Protein AF-A0A356T3D0-F1 (afdb_monomer)

Radius of gyration: 12.36 Å; Cα contacts (8 Å, |Δi|>4): 167; chains: 1; bounding box: 27×32×28 Å

Sequence (86 aa):
SETLDIRTRWTDVADAVEELANHVDDTSVRVPCERPIADGEWVRFAVQLADGTAVLEGVGRAQGKTNGRLLLSLLQFDERNEIMYE

Mean predicted aligned error: 5.73 Å

Secondary structure (DSSP, 8-state):
-EEEEEE-S-SSHHHHHHHHHTTEETTEEEEE--S---TT-EEEEEEE-TTS-EEEEEEEEEEEEETTEEEEEEEEE-GGG-----

Nearest PDB structures (foldseek):
  4f48-assembly1_B  TM=5.774E-01  e=1.551E-03  Xanthomonas campestris pv. campestris
  7lkq-assembly2_B  TM=6.048E-01  e=5.574E-03  Xanthomonas citri pv. citri str. 306
  4fou-assembly2_D  TM=5.550E-01  e=3.639E-03  Xanthomonas citri pv. citri str. 306
  3dsg-assembly2_B  TM=5.492E-01  e=1.231E-02  Xanthomonas campestris pv. campestris
  7lkn-assembly2_D  TM=4.935E-01  e=4.643E-03  Xanthomonas citri pv. citri str. 306

Structure (mmCIF, N/CA/C/O backbone):
data_AF-A0A356T3D0-F1
#
_entry.id   AF-A0A356T3D0-F1
#
loop_
_atom_site.group_PDB
_atom_site.id
_atom_site.type_symbol
_atom_site.label_atom_id
_atom_site.label_alt_id
_atom_site.label_comp_id
_atom_site.label_asym_id
_atom_site.label_entity_id
_atom_site.label_seq_id
_atom_site.pdbx_PDB_ins_code
_atom_site.Cartn_x
_atom_site.Cartn_y
_atom_site.Cartn_z
_atom_site.occupancy
_atom_site.B_iso_or_equiv
_atom_site.auth_seq_id
_atom_site.auth_comp_id
_atom_site.auth_asym_id
_atom_site.auth_atom_id
_atom_site.pdbx_PDB_model_num
ATOM 1 N N . SER A 1 1 ? -17.283 5.191 0.568 1.00 65.69 1 SER A N 1
ATOM 2 C CA . SER A 1 1 ? -16.003 4.465 0.587 1.00 65.69 1 SER A CA 1
ATOM 3 C 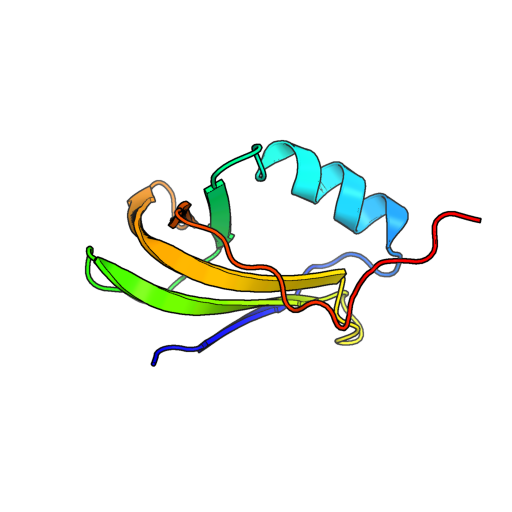C . SER A 1 1 ? -14.971 5.353 -0.065 1.00 65.69 1 SER A C 1
ATOM 5 O O . SER A 1 1 ? -15.151 5.708 -1.227 1.00 65.69 1 SER A O 1
ATOM 7 N N . GLU A 1 2 ? -13.951 5.768 0.679 1.00 84.25 2 GLU A N 1
ATOM 8 C CA . GLU A 1 2 ? -12.821 6.516 0.121 1.00 84.25 2 GLU A CA 1
ATOM 9 C C . GLU A 1 2 ? -11.998 5.612 -0.811 1.00 84.25 2 GLU A C 1
ATOM 11 O O . GLU A 1 2 ? -11.909 4.398 -0.603 1.00 84.25 2 GLU A O 1
ATOM 16 N N . THR A 1 3 ? -11.444 6.204 -1.871 1.00 90.62 3 THR A N 1
ATOM 17 C CA . THR A 1 3 ? -10.573 5.521 -2.840 1.00 90.62 3 THR A CA 1
ATOM 18 C C . THR A 1 3 ? -9.242 6.260 -2.922 1.00 90.62 3 THR A C 1
ATOM 20 O O . THR A 1 3 ? -9.229 7.489 -3.007 1.00 90.62 3 THR A O 1
ATOM 23 N N . LEU A 1 4 ? -8.138 5.517 -2.871 1.00 92.12 4 LEU A N 1
ATOM 24 C CA . LEU A 1 4 ? -6.775 6.029 -2.967 1.00 92.12 4 LEU A CA 1
ATOM 25 C C . LEU A 1 4 ? -6.061 5.447 -4.186 1.00 92.12 4 LEU A C 1
ATOM 27 O O . LEU A 1 4 ? -5.675 4.279 -4.179 1.00 92.12 4 LEU A O 1
ATOM 31 N N . ASP A 1 5 ? -5.816 6.294 -5.179 1.00 92.88 5 ASP A N 1
ATOM 32 C CA . ASP A 1 5 ? -4.958 5.972 -6.317 1.00 92.88 5 ASP A CA 1
ATOM 33 C C . ASP A 1 5 ? -3.533 6.457 -6.027 1.00 92.88 5 ASP A C 1
ATOM 35 O O . ASP A 1 5 ? -3.274 7.654 -5.879 1.00 92.88 5 ASP A O 1
ATOM 39 N N . ILE A 1 6 ? -2.599 5.518 -5.912 1.00 92.00 6 ILE A N 1
ATOM 40 C CA . ILE A 1 6 ? -1.209 5.767 -5.531 1.00 92.00 6 ILE A CA 1
ATOM 41 C C . ILE A 1 6 ? -0.335 5.515 -6.752 1.00 92.00 6 ILE A C 1
ATOM 43 O O . ILE A 1 6 ? 0.036 4.381 -7.049 1.00 92.00 6 ILE A O 1
ATOM 47 N N . ARG A 1 7 ? 0.026 6.588 -7.456 1.00 92.62 7 ARG A N 1
ATOM 48 C CA . ARG A 1 7 ? 0.929 6.497 -8.604 1.00 92.62 7 ARG A CA 1
ATOM 49 C C . ARG A 1 7 ? 2.384 6.501 -8.149 1.00 92.62 7 ARG A C 1
ATOM 51 O O . ARG A 1 7 ? 2.843 7.444 -7.505 1.00 92.62 7 ARG A O 1
ATOM 58 N N . THR A 1 8 ? 3.109 5.444 -8.490 1.00 90.44 8 THR A N 1
ATOM 59 C CA . THR A 1 8 ? 4.547 5.330 -8.238 1.00 90.44 8 THR A CA 1
ATOM 60 C C . THR A 1 8 ? 5.356 5.971 -9.369 1.00 90.44 8 THR A C 1
ATOM 62 O O . THR A 1 8 ? 4.826 6.354 -10.411 1.00 90.44 8 THR A O 1
ATOM 65 N N . ARG A 1 9 ? 6.671 6.098 -9.157 1.00 92.50 9 ARG A N 1
ATOM 66 C CA . ARG A 1 9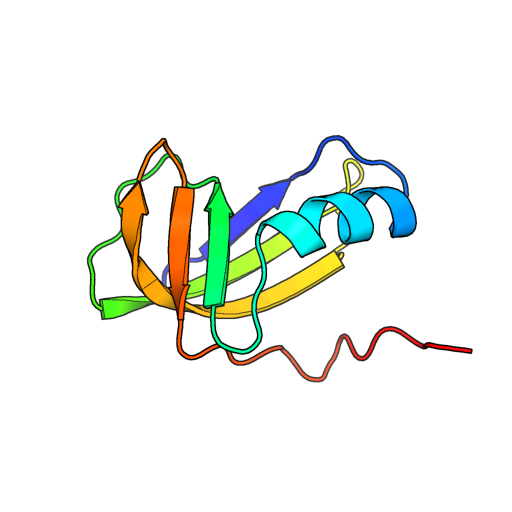 ? 7.625 6.528 -10.194 1.00 92.50 9 ARG A CA 1
ATOM 67 C C . ARG A 1 9 ? 8.136 5.375 -11.064 1.00 92.50 9 ARG A C 1
ATOM 69 O O . ARG A 1 9 ? 8.884 5.625 -12.003 1.00 92.50 9 ARG A O 1
ATOM 76 N N . TRP A 1 10 ? 7.822 4.138 -10.690 1.00 92.62 10 TRP A N 1
ATOM 77 C CA . TRP A 1 10 ? 8.387 2.939 -11.294 1.00 92.62 10 TRP A CA 1
ATOM 78 C C . TRP A 1 10 ? 7.689 2.636 -12.613 1.00 92.62 10 TRP A C 1
ATOM 80 O O . TRP A 1 10 ? 6.481 2.826 -12.743 1.00 92.62 10 TRP A O 1
ATOM 90 N N . THR A 1 11 ? 8.458 2.189 -13.597 1.00 92.69 11 THR A N 1
ATOM 91 C CA . THR A 1 11 ? 7.953 1.832 -14.930 1.00 92.69 11 THR A CA 1
ATOM 92 C C . THR A 1 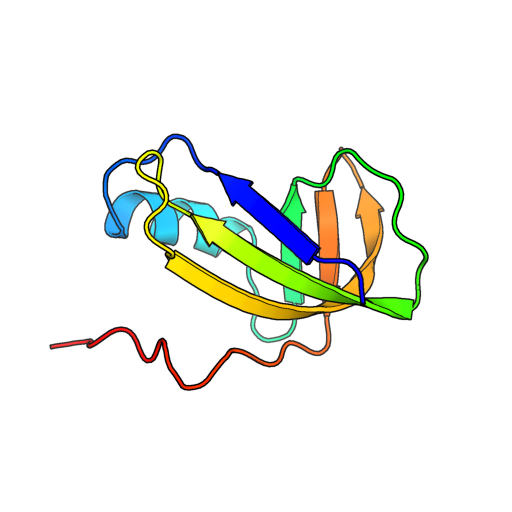11 ? 7.836 0.325 -15.129 1.00 92.69 11 THR A C 1
ATOM 94 O O . THR A 1 11 ? 7.292 -0.097 -16.141 1.00 92.69 11 THR A O 1
ATOM 97 N N . ASP A 1 12 ? 8.352 -0.468 -14.190 1.00 91.31 12 ASP A N 1
ATOM 98 C CA . ASP A 1 12 ? 8.335 -1.928 -14.214 1.00 91.31 12 ASP A CA 1
ATOM 99 C C . ASP A 1 12 ? 7.779 -2.481 -12.891 1.00 91.31 12 ASP A C 1
ATOM 101 O O . ASP A 1 12 ? 7.924 -1.862 -11.831 1.00 91.31 12 ASP A O 1
ATOM 105 N N . VAL A 1 13 ? 7.116 -3.638 -12.969 1.00 87.69 13 VAL A N 1
ATOM 106 C CA . VAL A 1 13 ? 6.465 -4.297 -11.829 1.00 87.69 13 VAL A CA 1
ATOM 107 C C . VAL A 1 13 ? 7.483 -4.796 -10.805 1.00 87.69 13 VAL A C 1
ATOM 109 O O . VAL A 1 13 ? 7.222 -4.668 -9.613 1.00 87.69 13 VAL A O 1
ATOM 112 N N . ALA A 1 14 ? 8.632 -5.328 -11.227 1.00 89.06 14 ALA A N 1
ATOM 113 C CA . ALA A 1 14 ? 9.632 -5.886 -10.320 1.00 89.06 14 ALA A CA 1
ATOM 114 C C . ALA A 1 14 ? 10.182 -4.813 -9.370 1.00 89.06 14 ALA A C 1
ATOM 116 O O . ALA A 1 14 ? 10.146 -5.001 -8.154 1.00 89.06 14 ALA A O 1
ATOM 117 N N . ASP A 1 15 ? 10.574 -3.655 -9.911 1.00 89.44 15 ASP A N 1
ATOM 118 C CA . ASP A 1 15 ? 11.050 -2.514 -9.117 1.00 89.44 15 ASP A CA 1
ATOM 119 C C . ASP A 1 15 ? 9.961 -1.996 -8.160 1.00 89.44 15 ASP A C 1
ATOM 121 O O . ASP A 1 15 ? 10.223 -1.634 -7.009 1.00 89.44 15 ASP A O 1
ATOM 125 N N . ALA A 1 16 ? 8.708 -1.960 -8.630 1.00 88.50 16 ALA A N 1
ATOM 126 C CA . ALA A 1 16 ? 7.582 -1.519 -7.818 1.00 88.50 16 ALA A CA 1
ATOM 127 C C . ALA A 1 16 ? 7.285 -2.486 -6.664 1.00 88.50 16 ALA A C 1
ATOM 129 O O . ALA A 1 16 ? 7.011 -2.033 -5.552 1.00 88.50 16 ALA A O 1
ATOM 130 N N . VAL A 1 17 ? 7.350 -3.795 -6.914 1.00 88.06 17 VAL A N 1
ATOM 131 C CA . VAL A 1 17 ? 7.138 -4.845 -5.910 1.00 88.06 17 VAL A CA 1
ATOM 132 C C . VAL A 1 17 ? 8.267 -4.858 -4.884 1.00 88.06 17 VAL A C 1
ATOM 134 O O . VAL A 1 17 ? 7.978 -4.955 -3.693 1.00 88.06 17 VAL A O 1
ATOM 137 N N . GLU A 1 18 ? 9.525 -4.708 -5.306 1.00 89.38 18 GLU A N 1
ATOM 138 C CA . GLU A 1 18 ? 10.672 -4.655 -4.390 1.00 89.38 18 GLU A CA 1
ATOM 139 C C . GLU A 1 18 ? 10.528 -3.504 -3.384 1.00 89.38 18 GLU A C 1
ATOM 141 O O . GLU A 1 18 ? 10.685 -3.697 -2.178 1.00 89.38 18 GLU A O 1
ATOM 146 N N . GLU A 1 19 ? 10.137 -2.318 -3.853 1.00 86.94 19 GLU A N 1
ATOM 147 C CA . GLU A 1 19 ? 9.876 -1.189 -2.959 1.00 86.94 19 GLU A CA 1
ATOM 148 C C . GLU A 1 19 ? 8.625 -1.411 -2.094 1.00 86.94 19 GLU A C 1
ATOM 150 O O . GLU A 1 19 ? 8.604 -1.074 -0.907 1.00 86.94 19 GLU A O 1
ATOM 155 N N . LEU A 1 20 ? 7.564 -1.985 -2.666 1.00 86.19 20 LEU A N 1
ATOM 156 C CA . LEU A 1 20 ? 6.311 -2.239 -1.959 1.00 86.19 20 LEU A CA 1
ATOM 157 C C . LEU A 1 20 ? 6.477 -3.268 -0.833 1.00 86.19 20 LEU A C 1
ATOM 159 O O . LEU A 1 20 ? 5.825 -3.132 0.203 1.00 86.19 20 LEU A O 1
ATOM 163 N N . ALA A 1 21 ? 7.390 -4.228 -0.983 1.00 87.62 21 ALA A N 1
ATOM 164 C CA . ALA A 1 21 ? 7.729 -5.207 0.046 1.00 87.62 21 ALA A CA 1
ATOM 165 C C . ALA A 1 21 ? 8.235 -4.552 1.346 1.00 87.62 21 ALA A C 1
ATOM 167 O O . ALA A 1 21 ? 8.010 -5.081 2.430 1.00 87.62 21 ALA A O 1
ATOM 168 N N . ASN A 1 22 ? 8.825 -3.351 1.281 1.00 87.62 22 ASN A N 1
ATOM 169 C CA . ASN A 1 22 ? 9.219 -2.582 2.473 1.00 87.62 22 ASN A CA 1
ATOM 170 C C . ASN A 1 22 ? 8.026 -1.952 3.220 1.00 87.62 22 ASN A C 1
ATOM 172 O O . ASN A 1 22 ? 8.182 -1.316 4.270 1.00 87.62 22 ASN A O 1
ATOM 176 N N . HIS A 1 23 ? 6.824 -2.055 2.656 1.00 86.12 23 HIS A N 1
ATOM 177 C CA . HIS A 1 23 ? 5.624 -1.362 3.109 1.00 86.12 23 HIS A CA 1
ATOM 178 C C . HIS A 1 23 ? 4.405 -2.266 3.271 1.00 86.12 23 HIS A C 1
ATOM 180 O O . HIS A 1 23 ? 3.371 -1.773 3.728 1.00 86.12 23 HIS A O 1
ATOM 186 N N . VAL A 1 24 ? 4.527 -3.545 2.930 1.00 85.69 24 VAL A N 1
ATOM 187 C CA . VAL A 1 24 ? 3.496 -4.569 3.081 1.00 85.69 24 VAL A CA 1
ATOM 188 C C . VAL A 1 24 ? 3.987 -5.603 4.087 1.00 85.69 24 VAL A C 1
ATOM 190 O O . VAL A 1 24 ? 5.137 -6.027 4.042 1.00 85.69 24 VAL A O 1
ATOM 193 N N . ASP A 1 25 ? 3.102 -6.010 4.985 1.00 81.88 25 ASP A N 1
ATOM 194 C CA . ASP A 1 25 ? 3.228 -7.243 5.756 1.00 81.88 25 ASP A CA 1
ATOM 195 C C . ASP A 1 25 ? 1.968 -8.099 5.564 1.00 81.88 25 ASP A C 1
ATOM 197 O O . ASP A 1 25 ? 1.022 -7.682 4.892 1.00 81.88 25 ASP A O 1
ATOM 201 N N . ASP A 1 26 ? 1.940 -9.292 6.163 1.00 75.62 26 ASP A N 1
ATOM 202 C CA . ASP A 1 26 ? 0.860 -10.278 5.996 1.00 75.62 26 ASP A CA 1
ATOM 203 C C . ASP A 1 26 ? -0.547 -9.732 6.301 1.00 75.62 26 ASP A C 1
ATOM 205 O O . ASP A 1 26 ? -1.549 -10.315 5.889 1.00 75.62 26 ASP A O 1
ATOM 209 N N . THR A 1 27 ? -0.653 -8.634 7.055 1.00 83.25 27 THR A N 1
ATOM 210 C CA . THR A 1 27 ? -1.935 -8.125 7.561 1.00 83.25 27 THR A CA 1
ATOM 211 C C . THR A 1 27 ? -2.186 -6.655 7.262 1.00 83.25 27 THR A C 1
ATOM 213 O O . THR A 1 27 ? -3.291 -6.161 7.530 1.00 83.25 27 THR A O 1
ATOM 216 N N . SER A 1 28 ? -1.186 -5.939 6.745 1.00 89.25 28 SER A N 1
ATOM 217 C CA . SER A 1 28 ? -1.237 -4.494 6.608 1.00 89.25 28 SER A CA 1
ATOM 218 C C . SER A 1 28 ? -0.367 -3.936 5.484 1.00 89.25 28 SER A C 1
ATOM 220 O O . SER A 1 28 ? 0.620 -4.527 5.057 1.00 89.25 28 SER A O 1
ATOM 222 N N . VAL A 1 29 ? -0.747 -2.755 4.995 1.00 91.50 29 VAL A N 1
ATOM 223 C CA . VAL A 1 29 ? 0.018 -1.986 4.011 1.00 91.50 29 VAL A CA 1
ATOM 224 C C . VAL A 1 29 ? 0.119 -0.526 4.435 1.00 91.50 29 VAL A C 1
ATOM 226 O O . VAL A 1 29 ? -0.840 0.074 4.926 1.00 91.50 29 VAL A O 1
ATOM 229 N N . ARG A 1 30 ? 1.296 0.071 4.230 1.00 93.75 30 ARG A N 1
ATOM 230 C CA . ARG A 1 30 ? 1.551 1.502 4.432 1.00 93.75 30 ARG A CA 1
ATOM 231 C C . ARG A 1 30 ? 1.620 2.243 3.107 1.00 93.75 30 ARG A C 1
ATOM 233 O O . ARG A 1 30 ? 2.668 2.298 2.455 1.00 93.75 30 ARG A O 1
ATOM 240 N N . VAL A 1 31 ? 0.536 2.923 2.764 1.00 92.25 31 VAL A N 1
ATOM 241 C CA . VAL A 1 31 ? 0.425 3.680 1.513 1.00 92.25 31 VAL A CA 1
ATOM 242 C C . VAL A 1 31 ? 0.625 5.181 1.727 1.00 92.25 31 VAL A C 1
ATOM 244 O O . VAL A 1 31 ? 0.202 5.710 2.757 1.00 92.25 31 VAL A O 1
ATOM 247 N N . PRO A 1 32 ? 1.255 5.906 0.787 1.00 91.81 32 PRO A N 1
ATOM 248 C CA . PRO A 1 32 ? 1.210 7.364 0.774 1.00 91.81 32 PRO A CA 1
ATOM 249 C C . PRO A 1 32 ? -0.238 7.858 0.776 1.00 91.81 32 PRO A C 1
ATOM 251 O O . PRO A 1 32 ? -1.079 7.348 0.040 1.00 91.81 32 PRO A O 1
ATOM 254 N N . CYS A 1 33 ? -0.539 8.848 1.610 1.00 90.25 33 CYS A N 1
ATOM 255 C CA . CYS A 1 33 ? -1.865 9.446 1.656 1.00 90.25 33 CYS A CA 1
ATOM 256 C C . CYS A 1 33 ? -1.742 10.893 2.122 1.00 90.25 33 CYS A C 1
ATOM 258 O O . CYS A 1 33 ? -1.399 11.149 3.274 1.00 90.25 33 CYS A O 1
ATOM 260 N N . GLU A 1 34 ? -2.005 11.861 1.249 1.00 86.94 34 GLU A N 1
ATOM 261 C CA . GLU A 1 34 ? -1.892 13.284 1.594 1.00 86.94 34 GLU A CA 1
ATOM 262 C C . GLU A 1 34 ? -3.088 13.768 2.413 1.00 86.94 34 GLU A C 1
ATOM 264 O O . GLU A 1 34 ? -2.937 14.548 3.357 1.00 86.94 34 GLU A O 1
ATOM 269 N N . ARG A 1 35 ? -4.267 13.224 2.119 1.00 85.56 35 ARG A N 1
ATOM 270 C CA . ARG A 1 35 ? -5.519 13.578 2.780 1.00 85.56 35 ARG A CA 1
ATOM 271 C C . ARG A 1 35 ? -5.616 12.954 4.180 1.00 85.56 35 ARG A C 1
ATOM 273 O O . ARG A 1 35 ? -5.010 11.913 4.442 1.00 85.56 35 ARG A O 1
ATOM 280 N N . PRO A 1 36 ? -6.342 13.588 5.113 1.00 85.75 36 PRO A N 1
ATOM 281 C CA . PRO A 1 36 ? -6.754 12.919 6.336 1.00 85.75 36 PRO A CA 1
ATOM 282 C C . PRO A 1 36 ? -7.837 11.887 6.001 1.00 85.75 36 PRO A C 1
ATOM 284 O O . PRO A 1 36 ? -8.796 12.203 5.300 1.00 85.75 36 PRO A O 1
ATOM 287 N N . ILE A 1 37 ? -7.671 10.669 6.509 1.00 90.69 37 ILE A N 1
ATOM 288 C CA . ILE A 1 37 ? -8.677 9.604 6.488 1.00 90.69 37 ILE A CA 1
ATOM 289 C C . ILE A 1 37 ? -8.935 9.225 7.939 1.00 90.69 37 ILE A C 1
ATOM 291 O O . ILE A 1 37 ? -7.990 9.154 8.728 1.00 90.69 37 ILE A O 1
ATOM 295 N N . ALA A 1 38 ? -10.205 9.056 8.297 1.00 92.06 38 ALA A N 1
ATOM 296 C CA . ALA A 1 38 ? -10.584 8.760 9.667 1.00 92.06 38 ALA A CA 1
ATOM 297 C C . ALA A 1 38 ? -10.217 7.319 10.039 1.00 92.06 38 ALA A C 1
ATOM 299 O O . ALA A 1 38 ? -10.382 6.389 9.246 1.00 92.06 38 ALA A O 1
ATOM 300 N N . ASP A 1 39 ? -9.766 7.121 11.275 1.00 94.12 39 ASP A N 1
ATOM 301 C CA . ASP A 1 39 ? -9.491 5.785 11.790 1.00 94.12 39 ASP A CA 1
ATOM 302 C C . ASP A 1 39 ? -10.759 4.923 11.768 1.00 94.12 39 ASP A C 1
ATOM 304 O O . ASP A 1 39 ? -11.861 5.360 12.106 1.00 94.12 39 ASP A O 1
ATOM 308 N N . GLY A 1 40 ? -10.595 3.667 11.365 1.00 94.38 40 GLY A N 1
ATOM 309 C CA . GLY A 1 40 ? -11.679 2.707 11.232 1.00 94.38 40 GLY A CA 1
ATOM 310 C C . GLY A 1 40 ? -12.440 2.769 9.907 1.00 94.38 40 GLY A C 1
ATOM 311 O O . GLY A 1 40 ? -13.273 1.883 9.693 1.00 94.38 40 GLY A O 1
ATOM 312 N N . GLU A 1 41 ? -12.156 3.737 9.032 1.00 94.44 41 GLU A N 1
ATOM 313 C CA . GLU A 1 41 ? -12.754 3.838 7.700 1.00 94.44 41 GLU A CA 1
ATOM 314 C C . GLU A 1 41 ? -12.235 2.744 6.755 1.00 94.44 41 GLU A C 1
ATOM 316 O O . GLU A 1 41 ? -11.055 2.395 6.768 1.00 94.44 41 GLU A O 1
ATOM 321 N N . TRP A 1 42 ? -13.127 2.197 5.926 1.00 94.00 42 TRP A N 1
ATOM 322 C CA . TRP A 1 42 ? -12.763 1.267 4.857 1.00 94.00 42 TRP A CA 1
ATOM 323 C C . TRP A 1 42 ? -12.357 2.033 3.600 1.00 94.00 42 TRP A C 1
ATOM 325 O O . TRP A 1 42 ? -13.145 2.809 3.049 1.00 94.00 42 TRP A O 1
ATOM 335 N N . VAL A 1 43 ? -11.142 1.766 3.136 1.00 93.81 43 VAL A N 1
ATOM 336 C CA . VAL A 1 43 ? -10.490 2.462 2.031 1.00 93.81 43 VAL A CA 1
ATOM 337 C C . VAL A 1 43 ? -10.171 1.457 0.939 1.00 93.81 43 VAL A C 1
ATOM 339 O O . VAL A 1 43 ? -9.503 0.455 1.193 1.00 93.81 43 VAL A O 1
ATOM 342 N N . ARG A 1 44 ? -10.631 1.735 -0.282 1.00 93.62 44 ARG A N 1
ATOM 343 C CA . ARG A 1 44 ? -10.146 1.038 -1.475 1.00 93.62 44 ARG A CA 1
ATOM 344 C C . ARG A 1 44 ? -8.850 1.703 -1.923 1.00 93.62 44 ARG A C 1
ATOM 346 O O . ARG A 1 44 ? -8.785 2.929 -1.956 1.00 93.62 44 ARG A O 1
ATOM 353 N N . PHE A 1 45 ? -7.829 0.929 -2.254 1.00 92.31 45 PHE A N 1
ATOM 354 C CA . PHE A 1 45 ? -6.550 1.461 -2.710 1.00 92.31 45 PHE A CA 1
ATOM 355 C C . PHE A 1 45 ? -6.069 0.740 -3.966 1.00 92.31 45 PHE A C 1
ATOM 357 O O . PHE A 1 45 ? -6.338 -0.449 -4.139 1.00 92.31 45 PHE A O 1
ATOM 364 N N . ALA A 1 46 ? -5.336 1.468 -4.803 1.00 93.69 46 ALA A N 1
ATOM 365 C CA . ALA A 1 46 ? -4.640 0.946 -5.968 1.00 93.69 46 ALA A CA 1
ATOM 366 C C . ALA A 1 46 ? -3.238 1.562 -6.045 1.00 93.69 46 ALA A C 1
ATOM 368 O O . ALA A 1 46 ? -3.086 2.776 -6.179 1.00 93.69 46 ALA A O 1
ATOM 369 N N . VAL A 1 47 ? -2.202 0.732 -5.944 1.00 91.94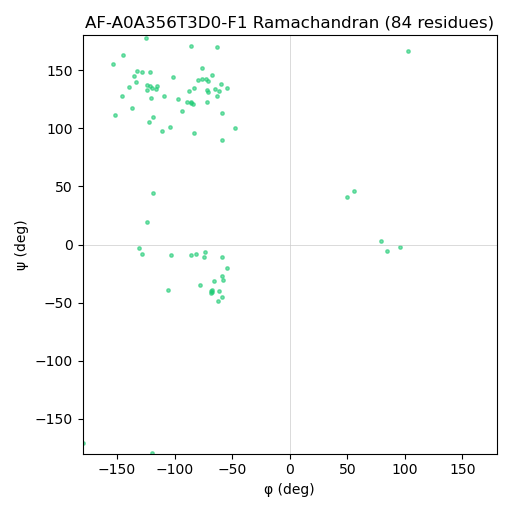 47 VAL A N 1
ATOM 370 C CA . VAL A 1 47 ? -0.811 1.109 -6.210 1.00 91.94 47 VAL A CA 1
ATOM 371 C C . VAL A 1 47 ? -0.537 0.863 -7.684 1.00 91.94 47 VAL A C 1
ATOM 373 O O . VAL A 1 47 ? -0.709 -0.254 -8.162 1.00 91.94 47 VAL A O 1
ATOM 376 N N . GLN A 1 48 ? -0.114 1.902 -8.396 1.00 94.94 48 GLN A N 1
ATOM 377 C CA . GLN A 1 48 ? 0.053 1.896 -9.846 1.00 94.94 48 GLN A CA 1
ATOM 378 C C . GLN A 1 48 ? 1.493 2.222 -10.254 1.00 94.94 48 GLN A C 1
ATOM 380 O O . GLN A 1 48 ? 2.172 3.025 -9.605 1.00 94.94 48 GLN A O 1
ATOM 385 N N . LEU A 1 49 ? 1.943 1.661 -11.373 1.00 94.25 49 LEU A N 1
ATOM 386 C CA . LEU A 1 49 ? 3.128 2.113 -12.098 1.00 94.25 49 LEU A CA 1
ATOM 387 C C . LEU A 1 49 ? 2.939 3.547 -12.622 1.00 94.25 49 LEU A C 1
ATOM 389 O O . LEU A 1 49 ? 1.841 4.114 -12.602 1.00 94.25 49 LEU A O 1
ATOM 393 N N . ALA A 1 50 ? 4.023 4.143 -13.114 1.00 93.19 50 ALA A N 1
ATOM 394 C CA . ALA A 1 50 ? 4.038 5.497 -13.661 1.00 93.19 50 ALA A CA 1
ATOM 395 C C . ALA A 1 50 ? 3.061 5.682 -14.839 1.00 93.19 50 ALA A C 1
ATOM 397 O O . ALA A 1 50 ? 2.517 6.773 -15.022 1.00 93.19 50 ALA A O 1
ATOM 398 N N . ASP A 1 51 ? 2.813 4.620 -15.608 1.00 92.94 51 ASP A N 1
ATOM 399 C CA . ASP A 1 51 ? 1.864 4.597 -16.726 1.00 92.94 51 ASP A CA 1
ATOM 400 C C . ASP A 1 51 ? 0.397 4.399 -16.288 1.00 92.94 51 ASP A C 1
ATOM 402 O O . ASP A 1 51 ? -0.516 4.574 -17.094 1.00 92.94 51 ASP A O 1
ATOM 406 N N . GLY A 1 52 ? 0.158 4.112 -15.004 1.00 91.56 52 GLY A N 1
ATOM 407 C CA . GLY A 1 52 ? -1.162 3.850 -14.434 1.00 91.56 52 GLY A CA 1
ATOM 408 C C . GLY A 1 52 ? -1.533 2.370 -14.322 1.00 91.56 52 GLY A C 1
ATOM 409 O O . GLY A 1 52 ? -2.602 2.079 -13.789 1.00 91.56 52 GLY A O 1
ATOM 410 N N . THR A 1 53 ? -0.683 1.444 -14.769 1.00 91.56 53 THR A N 1
ATOM 411 C CA . THR A 1 53 ? -0.908 0.000 -14.615 1.00 91.56 53 THR A CA 1
ATOM 412 C C . THR A 1 53 ? -0.937 -0.374 -13.137 1.00 91.56 53 THR A C 1
ATOM 414 O O . THR A 1 53 ? -0.020 -0.033 -12.392 1.00 91.56 53 THR A O 1
ATOM 417 N N . ALA A 1 54 ? -1.985 -1.066 -12.694 1.00 90.56 54 ALA A N 1
ATOM 418 C CA . ALA A 1 54 ? -2.113 -1.491 -11.307 1.00 90.56 54 ALA A CA 1
ATOM 419 C C . ALA A 1 54 ? -1.128 -2.620 -10.963 1.00 90.56 54 ALA A C 1
ATOM 421 O O . ALA A 1 54 ? -1.015 -3.600 -11.692 1.00 90.56 54 ALA A O 1
ATOM 422 N N . VAL A 1 55 ? -0.439 -2.470 -9.832 1.00 89.62 55 VAL A N 1
ATOM 423 C CA . VAL A 1 55 ? 0.498 -3.452 -9.262 1.00 89.62 55 VAL A CA 1
ATOM 424 C C . VAL A 1 55 ? -0.113 -4.143 -8.048 1.00 89.62 55 VAL A C 1
ATOM 426 O O . VAL A 1 55 ? 0.069 -5.338 -7.856 1.00 89.62 55 VAL A O 1
ATOM 429 N N . LEU A 1 56 ? -0.839 -3.397 -7.214 1.00 88.88 56 LEU A N 1
ATOM 430 C CA . LEU A 1 56 ? -1.509 -3.934 -6.034 1.00 88.88 56 LEU A CA 1
ATOM 431 C C . LEU A 1 56 ? -2.813 -3.188 -5.805 1.00 88.88 56 LEU A C 1
ATOM 433 O O . LEU A 1 56 ? -2.808 -1.963 -5.696 1.00 88.88 56 LEU A O 1
ATOM 437 N N . GLU A 1 57 ? -3.910 -3.919 -5.663 1.00 90.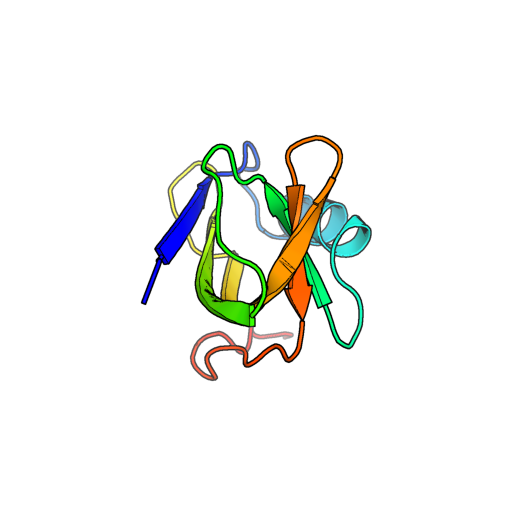75 57 GLU A N 1
ATOM 438 C CA . GLU A 1 57 ? -5.223 -3.336 -5.405 1.00 90.75 57 GLU A CA 1
ATOM 439 C C . GLU A 1 57 ? -5.944 -4.101 -4.305 1.00 90.75 57 GLU A C 1
ATOM 441 O O . GLU A 1 57 ? -5.825 -5.322 -4.175 1.00 90.75 57 GLU A O 1
ATOM 446 N N . GLY A 1 58 ? -6.710 -3.380 -3.497 1.00 91.25 58 GLY A N 1
ATOM 447 C CA . GLY A 1 58 ? -7.476 -4.008 -2.439 1.00 91.25 58 GLY A CA 1
ATOM 448 C C . GLY A 1 58 ? -8.293 -3.031 -1.621 1.00 91.25 58 GLY A C 1
ATOM 449 O O . GLY A 1 58 ? -8.442 -1.849 -1.939 1.00 91.25 58 GLY A O 1
ATOM 450 N N . VAL A 1 59 ? -8.840 -3.555 -0.534 1.00 92.69 59 VAL A N 1
ATOM 451 C CA . VAL A 1 59 ? -9.566 -2.798 0.477 1.00 92.69 59 VAL A CA 1
ATOM 452 C C . VAL A 1 59 ? -8.919 -3.057 1.829 1.00 92.69 59 VAL A C 1
ATOM 454 O O . VAL A 1 59 ? -8.579 -4.190 2.157 1.00 92.69 59 VAL A O 1
ATOM 457 N N . GLY A 1 60 ? -8.754 -2.005 2.624 1.00 93.50 60 GLY A N 1
ATOM 458 C CA . GLY A 1 60 ? -8.247 -2.109 3.986 1.00 93.50 60 GLY A CA 1
ATOM 459 C C . GLY A 1 60 ? -8.901 -1.099 4.917 1.00 93.50 60 GLY A C 1
ATOM 460 O O . GLY A 1 60 ? -9.526 -0.131 4.482 1.00 93.50 60 GLY A O 1
ATOM 461 N N . ARG A 1 61 ? -8.771 -1.334 6.219 1.00 95.06 61 ARG A N 1
ATOM 462 C CA . ARG A 1 61 ? -9.298 -0.470 7.271 1.00 95.06 61 ARG A CA 1
ATOM 463 C C . ARG A 1 61 ? -8.211 0.468 7.780 1.00 95.06 61 ARG A C 1
ATOM 465 O O . ARG A 1 61 ? -7.162 0.007 8.221 1.00 95.06 61 ARG A O 1
ATOM 472 N N . ALA A 1 62 ? -8.474 1.769 7.764 1.00 95.44 62 ALA A N 1
ATOM 473 C CA . ALA A 1 62 ? -7.557 2.792 8.252 1.00 95.44 62 ALA A CA 1
ATOM 474 C C . ALA A 1 62 ? -7.251 2.622 9.751 1.00 95.44 62 ALA A C 1
ATOM 476 O O . ALA A 1 62 ? -8.166 2.464 10.562 1.00 95.44 62 ALA A O 1
ATOM 477 N N . GLN A 1 63 ? -5.968 2.669 10.114 1.00 94.81 63 GLN A N 1
ATOM 478 C CA . GLN A 1 63 ? -5.458 2.559 11.495 1.00 94.81 63 GLN A CA 1
ATOM 479 C C . GLN A 1 63 ? -4.596 3.768 11.902 1.00 94.81 63 GLN A C 1
ATOM 481 O O . GLN A 1 63 ? -3.773 3.676 12.812 1.00 94.81 63 GLN A O 1
ATOM 486 N N . GLY A 1 64 ? -4.736 4.885 11.192 1.00 90.44 64 GLY A N 1
ATOM 487 C CA . GLY A 1 64 ? -3.974 6.102 11.439 1.00 90.44 64 GLY A CA 1
ATOM 488 C C . GLY A 1 64 ? -2.827 6.336 10.462 1.00 90.44 64 GLY A C 1
ATOM 489 O O . GLY A 1 64 ? -2.428 5.480 9.665 1.00 90.44 64 GLY A O 1
ATOM 490 N N . LYS A 1 65 ? -2.314 7.568 10.507 1.00 91.88 65 LYS A N 1
ATOM 491 C CA . LYS A 1 65 ? -1.319 8.100 9.573 1.00 91.88 65 LYS A CA 1
ATOM 492 C C . LYS A 1 65 ? -0.044 8.498 10.310 1.00 91.88 65 LYS A C 1
ATOM 494 O O . LYS A 1 65 ? -0.088 9.178 11.331 1.00 91.88 65 LYS A O 1
ATOM 499 N N . THR A 1 66 ? 1.111 8.124 9.770 1.00 89.88 66 THR A N 1
ATOM 500 C CA . THR A 1 66 ? 2.428 8.508 10.303 1.00 89.88 66 THR A CA 1
ATOM 501 C C . THR A 1 66 ? 3.367 8.844 9.152 1.00 89.88 66 THR A C 1
ATOM 503 O O . THR A 1 66 ? 3.394 8.138 8.148 1.00 89.88 66 THR A O 1
ATOM 506 N N . ASN A 1 67 ? 4.119 9.943 9.272 1.00 88.75 67 ASN A N 1
ATOM 507 C CA . ASN A 1 67 ? 5.074 10.408 8.254 1.00 88.75 67 ASN A CA 1
ATOM 508 C C . ASN A 1 67 ? 4.482 10.474 6.830 1.00 88.75 67 ASN A C 1
ATOM 510 O O . ASN A 1 67 ? 5.117 10.070 5.861 1.00 88.75 67 ASN A O 1
ATOM 514 N N . GLY A 1 68 ? 3.233 10.939 6.702 1.00 88.94 68 GLY A N 1
ATOM 515 C CA . GLY A 1 68 ? 2.559 11.063 5.403 1.00 88.94 68 GLY A CA 1
ATOM 516 C C . GLY A 1 68 ? 1.981 9.760 4.834 1.00 88.94 68 GLY A C 1
ATOM 517 O O . GLY A 1 68 ? 1.419 9.782 3.742 1.00 88.94 68 GLY A O 1
ATOM 518 N N . ARG A 1 69 ? 2.075 8.639 5.560 1.00 91.88 69 ARG A N 1
ATOM 519 C CA . ARG A 1 69 ? 1.59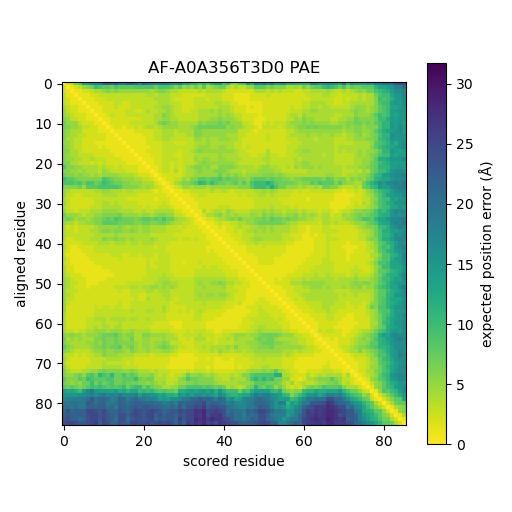2 7.328 5.107 1.00 91.88 69 ARG A CA 1
ATOM 520 C C . ARG A 1 69 ? 0.458 6.820 5.985 1.00 91.88 69 ARG A C 1
ATOM 522 O O . ARG A 1 69 ? 0.555 6.885 7.209 1.00 91.88 69 ARG A O 1
ATOM 529 N N . LEU A 1 70 ? -0.602 6.329 5.357 1.00 94.38 70 LEU A N 1
ATOM 530 C CA . LEU A 1 70 ? -1.738 5.691 6.009 1.00 94.38 70 LEU A CA 1
ATOM 531 C C . LEU A 1 70 ? -1.451 4.200 6.187 1.00 94.38 70 LEU A C 1
ATOM 533 O O . LEU A 1 70 ? -1.040 3.537 5.236 1.00 94.38 70 LEU A O 1
ATOM 537 N N . LEU A 1 71 ? -1.685 3.685 7.392 1.00 94.81 71 LEU A N 1
ATOM 538 C CA . LEU A 1 71 ? -1.703 2.250 7.650 1.00 94.81 71 LEU A CA 1
ATOM 539 C C . LEU A 1 71 ? -3.102 1.701 7.353 1.00 94.81 71 LEU A C 1
ATOM 541 O O . LEU A 1 71 ? -4.084 2.136 7.960 1.00 94.81 71 LEU A O 1
ATOM 545 N N . LEU A 1 72 ? -3.179 0.739 6.440 1.00 94.06 72 LEU A N 1
ATOM 546 C CA . LEU A 1 72 ? -4.378 -0.036 6.142 1.00 94.06 72 LEU A CA 1
ATOM 547 C C . LEU A 1 72 ? -4.178 -1.459 6.662 1.00 94.06 72 LEU A C 1
ATOM 549 O O . LEU A 1 72 ? -3.174 -2.079 6.334 1.00 94.06 72 LEU A O 1
ATOM 553 N N . SER A 1 73 ? -5.109 -1.972 7.462 1.00 91.44 73 SER A N 1
ATOM 554 C CA . SER A 1 73 ? -5.106 -3.357 7.959 1.00 91.44 73 SER A CA 1
ATOM 555 C C . SER A 1 73 ? -6.360 -4.113 7.520 1.00 91.44 73 SER A C 1
ATOM 557 O O . SER A 1 73 ? -7.213 -3.539 6.844 1.00 91.44 73 SER A O 1
ATOM 559 N N . LEU A 1 74 ? -6.501 -5.387 7.910 1.00 86.44 74 LEU A N 1
ATOM 560 C CA . LEU A 1 74 ? -7.646 -6.231 7.522 1.00 86.44 74 LEU A CA 1
ATOM 561 C C . LEU A 1 74 ? -7.794 -6.283 5.995 1.00 86.44 74 LEU A C 1
ATOM 563 O O . LEU A 1 74 ? -8.879 -6.055 5.457 1.00 86.44 74 LEU A O 1
ATOM 567 N N . LEU A 1 75 ? -6.664 -6.499 5.321 1.00 83.94 75 LEU A N 1
ATOM 568 C CA . LEU A 1 75 ? -6.585 -6.407 3.874 1.00 83.94 75 LEU A CA 1
ATOM 569 C C . LEU A 1 75 ? -7.429 -7.486 3.205 1.00 83.94 75 LEU A C 1
ATOM 571 O O . LEU A 1 75 ? -7.376 -8.662 3.559 1.00 83.94 75 LEU A O 1
ATOM 575 N N . GLN A 1 76 ? -8.190 -7.049 2.213 1.00 83.75 76 GLN A N 1
ATOM 576 C CA . GLN A 1 76 ? -8.872 -7.896 1.253 1.00 83.75 76 GLN A CA 1
ATOM 577 C C . GLN A 1 76 ? -8.378 -7.478 -0.124 1.00 83.75 76 GLN A C 1
ATOM 579 O O . GLN A 1 76 ? -8.716 -6.396 -0.611 1.00 83.75 76 GLN A O 1
ATOM 584 N N . PHE A 1 77 ? -7.520 -8.305 -0.708 1.00 77.62 77 PHE A N 1
ATOM 585 C CA . PHE A 1 77 ? -7.044 -8.104 -2.070 1.00 77.62 77 PHE A CA 1
ATOM 586 C C . PHE A 1 77 ? -8.142 -8.510 -3.051 1.00 77.62 77 PHE A C 1
ATOM 588 O O . PHE A 1 77 ? -8.895 -9.449 -2.786 1.00 77.62 77 PHE A O 1
ATOM 595 N N . ASP A 1 78 ? -8.276 -7.769 -4.150 1.00 70.44 78 ASP A N 1
ATOM 596 C CA . ASP A 1 78 ? -9.220 -8.151 -5.198 1.00 70.44 78 ASP A CA 1
ATOM 597 C C . ASP A 1 78 ? -8.661 -9.387 -5.919 1.00 70.44 78 ASP A C 1
ATOM 599 O O . ASP A 1 78 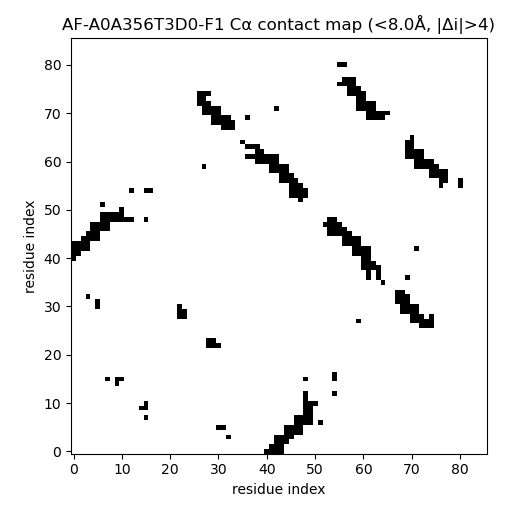? -7.543 -9.359 -6.437 1.00 70.44 78 ASP A O 1
ATOM 603 N N . GLU A 1 79 ? -9.432 -10.478 -5.941 1.00 57.72 79 GLU A N 1
ATOM 604 C CA . GLU A 1 79 ? -9.055 -11.779 -6.526 1.00 57.72 79 GLU A CA 1
ATOM 605 C C . GLU A 1 79 ? -8.710 -11.682 -8.026 1.00 57.72 79 GLU A C 1
ATOM 607 O O . GLU A 1 79 ? -8.178 -12.617 -8.616 1.00 57.72 79 GLU A O 1
ATOM 612 N N . ARG A 1 80 ? -8.989 -10.541 -8.667 1.00 55.50 80 ARG A N 1
ATOM 613 C CA . ARG A 1 80 ? -8.689 -10.294 -10.083 1.00 55.50 80 ARG A CA 1
ATOM 614 C C . ARG A 1 80 ? -7.211 -10.040 -10.396 1.00 55.50 80 ARG A C 1
ATOM 616 O O . ARG A 1 80 ? -6.872 -10.052 -11.575 1.00 55.50 80 ARG A O 1
ATOM 623 N N . ASN A 1 81 ? -6.358 -9.838 -9.389 1.00 47.56 81 ASN A N 1
ATOM 624 C CA . ASN A 1 81 ? -4.912 -9.633 -9.545 1.00 47.56 81 ASN A CA 1
ATOM 625 C C . ASN A 1 81 ? -4.093 -10.731 -8.841 1.00 47.56 81 ASN A C 1
ATOM 627 O O . ASN A 1 81 ? -3.083 -10.443 -8.197 1.00 47.56 81 ASN A O 1
ATOM 631 N N . GLU A 1 82 ? -4.484 -12.005 -8.982 1.00 47.38 82 GLU A N 1
ATOM 632 C CA . GLU A 1 82 ? -3.492 -13.086 -8.920 1.00 47.38 82 GLU A CA 1
ATOM 633 C C . GLU A 1 82 ? -2.470 -12.829 -10.037 1.00 47.38 82 GLU A C 1
ATOM 635 O O . GLU A 1 82 ? -2.651 -13.208 -11.194 1.00 47.38 82 GLU A O 1
ATOM 640 N N . ILE A 1 83 ? -1.417 -12.082 -9.700 1.00 48.22 83 ILE A N 1
ATOM 641 C CA . ILE A 1 83 ? -0.258 -11.896 -10.557 1.00 48.22 83 ILE A CA 1
ATOM 642 C C . ILE A 1 83 ? 0.296 -13.293 -10.811 1.00 48.22 83 ILE A C 1
ATOM 644 O O . ILE A 1 83 ? 0.744 -13.986 -9.898 1.00 48.22 83 ILE A O 1
ATOM 64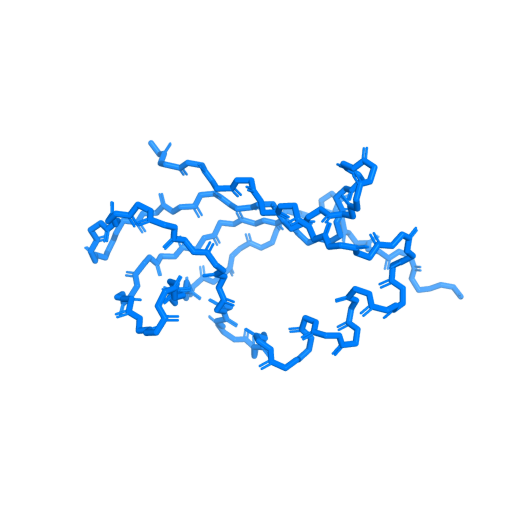8 N N . MET A 1 84 ? 0.185 -13.684 -12.076 1.00 45.56 84 MET A N 1
ATOM 649 C CA . MET A 1 84 ? 0.751 -14.871 -12.692 1.00 45.56 84 MET A CA 1
ATOM 650 C C . MET A 1 84 ? 2.225 -14.988 -12.290 1.00 45.56 84 MET A C 1
ATOM 652 O O . MET A 1 84 ? 3.083 -14.302 -12.844 1.00 45.56 84 MET A O 1
ATOM 656 N N . TYR A 1 85 ? 2.515 -15.840 -11.312 1.00 39.81 85 TYR A N 1
ATOM 657 C CA . TYR A 1 85 ? 3.839 -16.425 -11.175 1.00 39.81 85 TYR A CA 1
ATOM 658 C C . TYR A 1 85 ? 3.882 -17.629 -12.128 1.00 39.81 85 TYR A C 1
ATOM 660 O O . TYR A 1 85 ? 3.398 -18.705 -11.778 1.00 39.81 85 TYR A O 1
ATOM 668 N N . GLU A 1 86 ? 4.417 -17.429 -13.334 1.00 36.38 86 GLU A N 1
ATOM 669 C CA . GLU A 1 86 ? 4.977 -18.500 -14.178 1.00 36.38 86 GLU A CA 1
ATOM 670 C C . GLU A 1 86 ? 6.501 -18.365 -14.240 1.00 36.38 86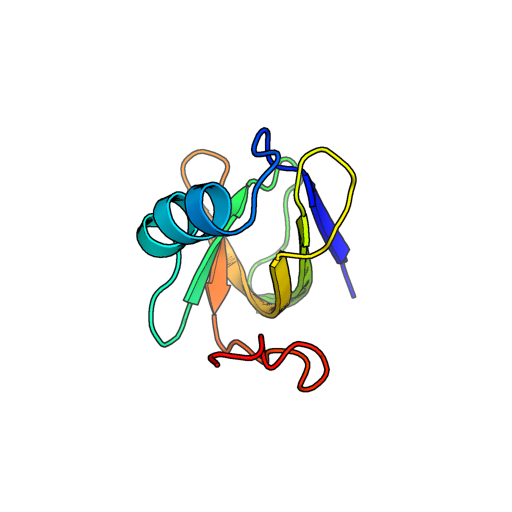 GLU A C 1
ATOM 672 O O . GLU A 1 86 ? 6.991 -17.218 -14.364 1.00 36.38 86 GLU A O 1
#

pLDDT: mean 85.73, std 13.44, range [36.38, 95.44]

Foldseek 3Di:
DAEEEAEDAAPDLVVVVVVQVVADDPWKGKGQDQDDDDAQDKYWYFYAYNVRHTNFTWIFGWHDDDPRITIGGPTDTDPVPPPDPD

Solvent-accessible surface area (backbone atoms only — not comparable to full-atom values): 5000 Å² total; per-residue (Å²): 121,55,75,46,81,39,73,41,88,35,87,49,66,68,66,44,48,62,59,44,56,81,36,46,58,102,53,35,38,55,41,82,40,92,69,93,71,60,69,72,41,58,34,38,39,34,36,18,30,57,88,61,54,76,77,47,52,31,34,22,30,30,72,43,71,55,98,58,24,33,34,26,28,77,65,43,65,53,83,88,65,73,73,82,84,126